Protein AF-A0A1J4WP76-F1 (afdb_monomer)

Structure (mmCIF, N/CA/C/O backbone):
data_AF-A0A1J4WP76-F1
#
_entry.id   AF-A0A1J4WP76-F1
#
loop_
_atom_site.group_PDB
_atom_site.id
_atom_site.type_symbol
_atom_site.label_atom_id
_atom_site.label_alt_id
_atom_site.label_comp_id
_atom_site.label_asym_id
_atom_site.label_entity_id
_atom_site.label_seq_id
_atom_site.pdbx_PDB_ins_code
_atom_site.Cartn_x
_atom_site.Cartn_y
_atom_site.Cartn_z
_atom_site.occupancy
_atom_site.B_iso_or_equiv
_atom_site.auth_seq_id
_atom_site.auth_comp_id
_atom_site.auth_asym_id
_atom_site.auth_atom_id
_atom_site.pdbx_PDB_model_num
ATOM 1 N N . MET A 1 1 ? 5.135 -22.125 -0.596 1.00 62.12 1 MET A N 1
ATOM 2 C CA . MET A 1 1 ? 3.739 -21.623 -0.689 1.00 62.12 1 MET A CA 1
ATOM 3 C C . MET A 1 1 ? 3.647 -20.312 -1.473 1.00 62.12 1 MET A C 1
ATOM 5 O O . MET A 1 1 ? 2.888 -20.249 -2.428 1.00 62.12 1 MET A O 1
ATOM 9 N N . ILE A 1 2 ? 4.468 -19.302 -1.161 1.00 70.69 2 ILE A N 1
ATOM 10 C CA . ILE A 1 2 ? 4.518 -18.031 -1.915 1.00 70.69 2 ILE A CA 1
ATOM 11 C C . ILE A 1 2 ? 4.970 -18.230 -3.370 1.00 70.69 2 ILE A C 1
ATOM 13 O O . ILE A 1 2 ? 4.360 -17.695 -4.290 1.00 70.69 2 ILE A O 1
ATOM 17 N N . GLU A 1 3 ? 5.953 -19.099 -3.605 1.00 70.38 3 GLU A N 1
ATOM 18 C CA . GLU A 1 3 ? 6.398 -19.464 -4.958 1.00 70.38 3 GLU A CA 1
ATOM 19 C C . GLU A 1 3 ? 5.291 -20.081 -5.824 1.00 70.38 3 GLU A C 1
ATOM 21 O O . GLU A 1 3 ? 5.302 -19.917 -7.040 1.00 70.38 3 GLU A O 1
ATOM 26 N N . TRP A 1 4 ? 4.315 -20.770 -5.223 1.00 78.00 4 TRP A N 1
ATOM 27 C CA . TRP A 1 4 ? 3.180 -21.326 -5.964 1.00 78.00 4 TRP A CA 1
ATOM 28 C C . TRP A 1 4 ? 2.263 -20.217 -6.493 1.00 78.00 4 TRP A C 1
ATOM 30 O O . TRP A 1 4 ? 1.845 -20.270 -7.648 1.00 78.00 4 TRP A O 1
ATOM 40 N N . LEU A 1 5 ? 2.022 -19.170 -5.693 1.00 72.25 5 LEU A N 1
ATOM 41 C CA . LEU A 1 5 ? 1.236 -18.001 -6.102 1.00 72.25 5 LEU A CA 1
ATOM 42 C C . LEU A 1 5 ? 1.929 -17.207 -7.222 1.00 72.25 5 LEU A C 1
ATOM 44 O O . LEU A 1 5 ? 1.271 -16.742 -8.154 1.00 72.25 5 LEU A O 1
ATOM 48 N N . VAL A 1 6 ? 3.261 -17.110 -7.163 1.00 76.38 6 VAL A N 1
ATOM 49 C CA . VAL A 1 6 ? 4.075 -16.501 -8.227 1.00 76.38 6 VAL A CA 1
ATOM 50 C C . VAL A 1 6 ? 4.028 -17.354 -9.501 1.00 76.38 6 VAL A C 1
ATOM 52 O O . VAL A 1 6 ? 3.769 -16.832 -10.582 1.00 76.38 6 VAL A O 1
ATOM 55 N N . LYS A 1 7 ? 4.172 -18.685 -9.392 1.00 78.38 7 LYS A N 1
ATOM 56 C CA . LYS A 1 7 ? 4.055 -19.621 -10.531 1.00 78.38 7 LYS A CA 1
ATOM 57 C C . LYS A 1 7 ? 2.676 -19.577 -11.198 1.00 78.38 7 LYS A C 1
ATOM 59 O O . LYS A 1 7 ? 2.579 -19.746 -12.410 1.00 78.38 7 LYS A O 1
ATOM 64 N N . LYS A 1 8 ? 1.614 -19.312 -10.433 1.00 83.81 8 LYS A N 1
ATOM 65 C CA . LYS A 1 8 ? 0.243 -19.119 -10.937 1.00 83.81 8 LYS A CA 1
ATOM 66 C C . LYS A 1 8 ? -0.013 -17.728 -11.537 1.00 83.81 8 LYS A C 1
ATOM 68 O O . LYS A 1 8 ? -1.137 -17.468 -11.949 1.00 83.81 8 LYS A O 1
ATOM 73 N N . LYS A 1 9 ? 1.003 -16.855 -11.612 1.00 76.62 9 LYS A N 1
ATOM 74 C CA . LYS A 1 9 ? 0.911 -15.462 -12.092 1.00 76.62 9 LYS A CA 1
ATOM 75 C C . LYS A 1 9 ? -0.102 -14.599 -11.325 1.00 76.62 9 LYS A C 1
ATOM 77 O O . LYS A 1 9 ? -0.555 -13.587 -11.846 1.00 76.62 9 LYS A O 1
ATOM 82 N N . ILE A 1 10 ? -0.437 -14.982 -10.090 1.00 78.56 10 ILE A N 1
ATOM 83 C CA . ILE A 1 10 ? -1.305 -14.185 -9.210 1.00 78.56 10 ILE A CA 1
ATOM 84 C C . ILE A 1 10 ? -0.525 -12.975 -8.687 1.00 78.56 10 ILE A C 1
ATOM 86 O O . ILE A 1 10 ? -1.048 -11.868 -8.641 1.00 78.56 10 ILE A O 1
ATOM 90 N N . PHE A 1 11 ? 0.750 -13.182 -8.348 1.00 79.94 11 PHE A N 1
ATOM 91 C CA . PHE A 1 11 ? 1.676 -12.117 -7.972 1.00 79.94 11 PHE A CA 1
ATOM 92 C C . PHE A 1 11 ? 2.886 -12.113 -8.893 1.00 79.94 11 PHE A C 1
ATOM 94 O O . PHE A 1 11 ? 3.357 -13.161 -9.336 1.00 79.94 11 PHE A O 1
ATOM 101 N N . ARG A 1 12 ? 3.417 -10.916 -9.146 1.00 75.94 12 ARG A N 1
ATOM 102 C CA . ARG A 1 12 ? 4.552 -10.715 -10.050 1.00 75.94 12 ARG A CA 1
ATOM 103 C C . ARG A 1 12 ? 5.859 -11.291 -9.501 1.00 75.94 12 ARG A C 1
ATOM 105 O O . ARG A 1 12 ? 6.688 -11.759 -10.274 1.00 75.94 12 ARG A O 1
ATOM 112 N N . ASN A 1 13 ? 6.045 -11.253 -8.183 1.00 82.25 13 ASN A N 1
ATOM 113 C CA . ASN A 1 13 ? 7.172 -11.870 -7.490 1.00 82.25 13 ASN A CA 1
ATOM 114 C C . ASN A 1 13 ? 6.829 -12.160 -6.022 1.00 82.25 13 ASN A C 1
ATOM 116 O O . ASN A 1 13 ? 5.764 -11.787 -5.521 1.00 82.25 13 ASN A O 1
ATOM 120 N N . ALA A 1 14 ? 7.754 -12.835 -5.339 1.00 83.50 14 ALA A N 1
ATOM 121 C CA . ALA A 1 14 ? 7.588 -13.226 -3.947 1.00 83.50 14 ALA A CA 1
ATOM 122 C C . ALA A 1 14 ? 7.469 -12.017 -3.007 1.00 83.50 14 ALA A C 1
ATOM 124 O O . ALA A 1 14 ? 6.637 -12.043 -2.108 1.00 83.50 14 ALA A O 1
ATOM 125 N N . ASN A 1 15 ? 8.227 -10.943 -3.246 1.00 81.56 15 ASN A N 1
ATOM 126 C CA . ASN A 1 15 ? 8.183 -9.737 -2.412 1.00 81.56 15 ASN A CA 1
ATOM 127 C C . ASN A 1 15 ? 6.800 -9.078 -2.440 1.00 81.56 15 ASN A C 1
ATOM 129 O O . ASN A 1 15 ? 6.274 -8.684 -1.402 1.00 81.56 15 ASN A O 1
ATOM 133 N N . HIS A 1 16 ? 6.181 -9.012 -3.618 1.00 80.50 16 HIS A N 1
ATOM 134 C CA . HIS A 1 16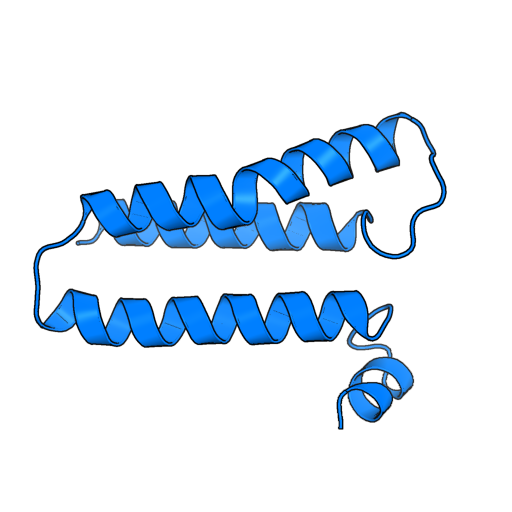 ? 4.845 -8.454 -3.798 1.00 80.50 16 HIS A CA 1
ATOM 135 C C . HIS A 1 16 ? 3.778 -9.310 -3.107 1.00 80.50 16 HIS A C 1
ATOM 137 O O . HIS A 1 16 ? 2.905 -8.776 -2.428 1.00 80.50 16 HIS A O 1
ATOM 143 N N . ALA A 1 17 ? 3.909 -10.637 -3.186 1.00 83.44 17 ALA A N 1
ATOM 144 C CA . ALA A 1 17 ? 3.036 -11.566 -2.474 1.00 83.44 17 ALA A CA 1
ATOM 145 C C . ALA A 1 17 ? 3.188 -11.469 -0.944 1.00 83.44 17 ALA A C 1
ATOM 147 O O . ALA A 1 17 ? 2.185 -11.436 -0.235 1.00 83.44 17 ALA A O 1
ATOM 148 N N . ILE A 1 18 ? 4.421 -11.391 -0.429 1.00 85.81 18 ILE A N 1
ATOM 149 C CA . ILE A 1 18 ? 4.690 -11.211 1.007 1.00 85.81 18 ILE A CA 1
ATOM 150 C C . ILE A 1 18 ? 4.070 -9.899 1.486 1.00 85.81 18 ILE A C 1
ATOM 152 O O . ILE A 1 18 ? 3.317 -9.900 2.455 1.00 85.81 18 ILE A O 1
ATOM 156 N N . TRP A 1 19 ? 4.333 -8.796 0.777 1.00 84.31 19 TRP A N 1
ATOM 157 C CA . TRP A 1 19 ? 3.793 -7.483 1.122 1.00 84.31 19 TRP A CA 1
ATOM 158 C C . TRP A 1 19 ? 2.265 -7.488 1.180 1.00 84.31 19 TRP A C 1
ATOM 160 O O . TRP A 1 19 ? 1.681 -6.991 2.145 1.00 84.31 19 TRP A O 1
ATOM 170 N N . PHE A 1 20 ? 1.623 -8.098 0.180 1.00 85.81 20 PHE A N 1
ATOM 171 C CA . PHE A 1 20 ? 0.173 -8.247 0.130 1.00 85.81 20 PHE A CA 1
ATOM 172 C C . PHE A 1 20 ? -0.352 -9.029 1.338 1.00 85.81 20 PHE A C 1
ATOM 174 O O . PHE A 1 20 ? -1.212 -8.538 2.066 1.00 85.81 20 PHE A O 1
ATOM 181 N N . ILE A 1 21 ? 0.189 -10.226 1.586 1.00 86.69 21 ILE A N 1
ATOM 182 C CA . ILE A 1 21 ? -0.275 -11.111 2.662 1.00 86.69 21 ILE A CA 1
ATOM 183 C C . ILE A 1 21 ? -0.085 -10.451 4.030 1.00 86.69 21 ILE A C 1
ATOM 185 O O . ILE A 1 21 ? -1.007 -10.467 4.844 1.00 86.69 21 ILE A O 1
ATOM 189 N N . CYS A 1 22 ? 1.071 -9.830 4.277 1.00 87.44 22 CYS A N 1
ATOM 190 C CA . CYS A 1 22 ? 1.332 -9.121 5.527 1.00 87.44 22 CYS A CA 1
ATOM 191 C C . CYS A 1 22 ? 0.364 -7.948 5.719 1.00 87.44 22 CYS A C 1
ATOM 193 O O . CYS A 1 22 ? -0.220 -7.814 6.789 1.00 87.44 22 CYS A O 1
ATOM 195 N N . SER A 1 23 ? 0.144 -7.139 4.680 1.00 86.31 23 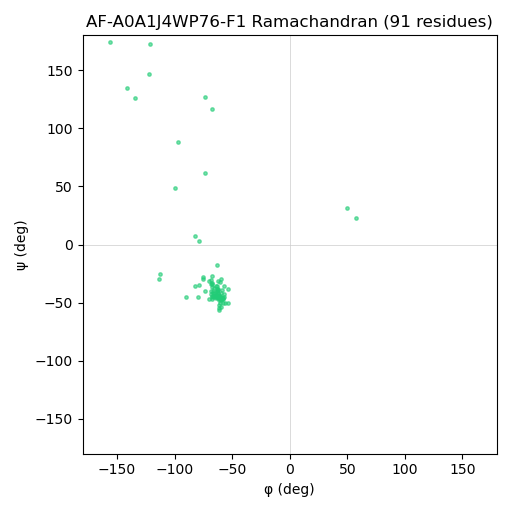SER A N 1
ATOM 196 C CA . SER A 1 23 ? -0.763 -5.984 4.737 1.00 86.31 23 SER A CA 1
ATOM 197 C C . SER A 1 23 ? -2.207 -6.395 5.036 1.00 86.31 23 SER A C 1
ATOM 199 O O . SER A 1 23 ? -2.855 -5.804 5.897 1.00 86.31 23 SER A O 1
ATOM 201 N N . ILE A 1 24 ? -2.702 -7.449 4.377 1.00 85.88 24 ILE A N 1
ATOM 202 C CA . ILE A 1 24 ? -4.035 -8.000 4.649 1.00 85.88 24 ILE A CA 1
ATOM 203 C C . ILE A 1 24 ? -4.106 -8.599 6.058 1.00 85.88 24 ILE A C 1
ATOM 205 O O . ILE A 1 24 ? -5.080 -8.368 6.770 1.00 85.88 24 ILE A O 1
ATOM 209 N N . GLY A 1 25 ? -3.071 -9.320 6.497 1.00 86.00 25 GLY A N 1
ATOM 210 C CA . GLY A 1 25 ? -2.998 -9.856 7.857 1.00 86.00 25 GLY A CA 1
ATOM 211 C C . GLY A 1 25 ? -3.084 -8.760 8.922 1.00 86.00 25 GLY A C 1
ATOM 212 O O . GLY A 1 25 ? -3.888 -8.866 9.848 1.00 86.00 25 GLY A O 1
ATOM 213 N N . PHE A 1 26 ? -2.324 -7.672 8.759 1.00 85.00 26 PHE A N 1
ATOM 214 C CA . PHE A 1 26 ? -2.390 -6.521 9.661 1.00 85.00 26 PHE A CA 1
ATOM 215 C C . PHE A 1 26 ? -3.766 -5.860 9.657 1.00 85.00 26 PHE A C 1
ATOM 217 O O . PHE A 1 26 ? -4.281 -5.548 10.729 1.00 85.00 26 PHE A O 1
ATOM 224 N N . LEU A 1 27 ? -4.388 -5.693 8.486 1.00 86.56 27 LEU A N 1
ATOM 225 C CA . LEU A 1 27 ? -5.74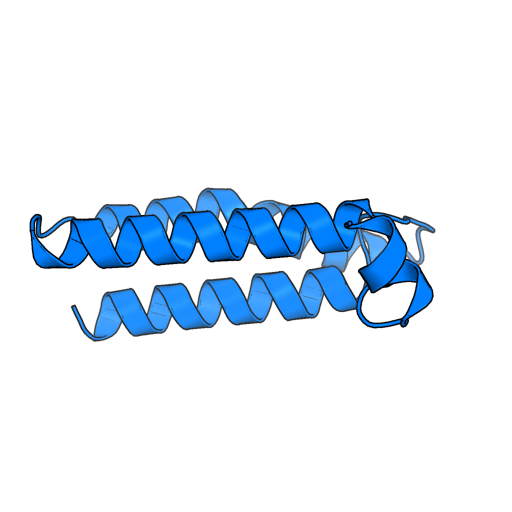3 -5.154 8.376 1.00 86.56 27 LEU A CA 1
ATOM 226 C C . LEU A 1 27 ? -6.759 -6.003 9.157 1.00 86.56 27 LEU A C 1
ATOM 228 O O . LEU A 1 27 ? -7.551 -5.455 9.919 1.00 86.56 27 LEU A O 1
ATOM 232 N N . LEU A 1 28 ? -6.716 -7.332 9.014 1.00 84.50 28 LEU A N 1
ATOM 233 C CA . LEU A 1 28 ? -7.632 -8.245 9.709 1.00 84.50 28 LEU A CA 1
ATOM 234 C C . LEU A 1 28 ? -7.459 -8.201 11.231 1.00 84.50 28 LEU A C 1
ATOM 236 O O . LEU A 1 28 ? -8.449 -8.139 11.960 1.00 84.50 28 LEU A O 1
ATOM 240 N N . ILE A 1 29 ? -6.212 -8.187 11.713 1.00 83.12 29 ILE A N 1
ATOM 241 C CA . ILE A 1 29 ? -5.920 -8.019 13.143 1.00 83.12 29 ILE A CA 1
ATOM 242 C C . ILE A 1 29 ? -6.505 -6.688 13.629 1.00 83.12 29 ILE A C 1
ATOM 244 O O . ILE A 1 29 ? -7.191 -6.652 14.650 1.00 83.12 29 ILE A O 1
ATOM 248 N N . PHE A 1 30 ? -6.302 -5.608 12.871 1.00 78.62 30 PHE A N 1
ATOM 249 C CA . PHE A 1 30 ? -6.827 -4.287 13.206 1.00 78.62 30 PHE A CA 1
ATOM 250 C C . PHE A 1 30 ? -8.350 -4.249 13.312 1.00 78.62 30 PHE A C 1
ATOM 252 O O . PHE A 1 30 ? -8.874 -3.707 14.284 1.00 78.62 30 PHE A O 1
ATOM 259 N N . LEU A 1 31 ? -9.062 -4.859 12.363 1.00 79.88 31 LEU A N 1
ATOM 260 C CA . LEU A 1 31 ? -10.522 -4.970 12.412 1.00 79.88 31 LEU A CA 1
ATOM 261 C C . LEU A 1 31 ? -10.995 -5.704 13.677 1.00 79.88 31 LEU A C 1
ATOM 263 O O . LEU A 1 31 ? -11.956 -5.275 14.314 1.00 79.88 31 LEU A O 1
ATOM 267 N N . GLY A 1 32 ? -10.281 -6.756 14.094 1.00 79.19 32 GLY A N 1
ATOM 268 C CA . GLY A 1 32 ? -10.568 -7.473 15.341 1.00 79.19 32 GLY A CA 1
ATOM 269 C C . GLY A 1 32 ? -10.383 -6.621 16.605 1.00 79.19 32 GLY A C 1
ATOM 270 O O . GLY A 1 32 ? -11.155 -6.756 17.555 1.00 79.19 32 GLY A O 1
ATOM 271 N N . TYR A 1 33 ? -9.395 -5.720 16.619 1.00 76.69 33 TYR A N 1
ATOM 272 C CA . TYR A 1 33 ? -9.154 -4.804 17.742 1.00 76.69 33 TYR A CA 1
ATOM 273 C C . TYR A 1 33 ? -10.107 -3.603 17.761 1.00 76.69 33 TYR A C 1
ATOM 275 O O . TYR A 1 33 ? -10.521 -3.183 18.843 1.00 76.69 33 TYR A O 1
ATOM 283 N N . LEU A 1 34 ? -10.503 -3.080 16.597 1.00 70.44 34 LEU A N 1
ATOM 284 C CA . LEU A 1 34 ? -11.450 -1.962 16.486 1.00 70.44 34 LEU A CA 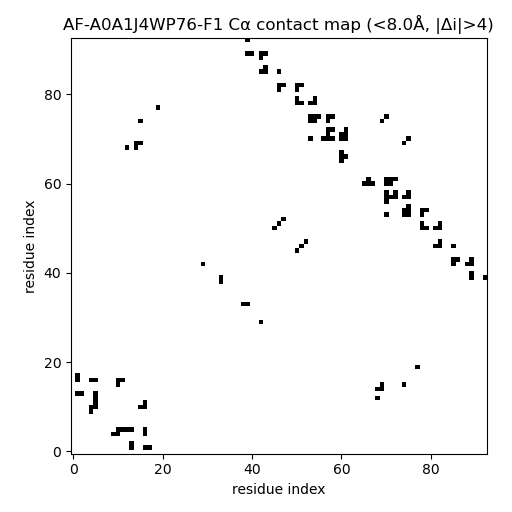1
ATOM 285 C C . LEU A 1 34 ? -12.830 -2.289 17.054 1.00 70.44 34 LEU A C 1
ATOM 287 O O . LEU A 1 34 ? -13.474 -1.418 17.630 1.00 70.44 34 LEU A O 1
ATOM 291 N N . ALA A 1 35 ? -13.253 -3.553 16.977 1.00 68.62 35 ALA A N 1
ATOM 292 C CA . ALA A 1 35 ? -14.482 -4.014 17.618 1.00 68.62 35 ALA A CA 1
ATOM 293 C C . ALA A 1 35 ? -14.449 -3.904 19.159 1.00 68.62 35 ALA A C 1
ATOM 295 O O . ALA A 1 35 ? -15.499 -3.956 19.794 1.00 68.62 35 ALA A O 1
ATOM 296 N N . LYS A 1 36 ? -13.262 -3.773 19.771 1.00 71.19 36 LYS A N 1
ATOM 297 C CA . LYS A 1 36 ? -13.082 -3.737 21.232 1.00 71.19 36 LYS A CA 1
ATOM 298 C C . LYS A 1 36 ? -12.593 -2.397 21.770 1.00 71.19 36 LYS A C 1
ATOM 300 O O . LYS A 1 36 ? -12.885 -2.078 22.918 1.00 71.19 36 LYS A O 1
ATOM 305 N N . ILE A 1 37 ? -11.823 -1.638 20.991 1.00 68.12 37 ILE A N 1
ATOM 306 C CA . ILE A 1 37 ? -11.206 -0.391 21.450 1.00 68.12 37 ILE A CA 1
ATOM 307 C C . ILE A 1 37 ? -11.404 0.684 20.382 1.00 68.12 37 ILE A C 1
ATOM 309 O O . ILE A 1 37 ? -11.035 0.496 19.224 1.00 68.12 37 ILE A O 1
ATOM 313 N N . ASN A 1 38 ? -11.974 1.824 20.782 1.00 70.88 38 ASN A N 1
ATOM 314 C CA . ASN A 1 38 ? -12.310 2.953 19.911 1.00 70.88 38 ASN A CA 1
ATOM 315 C C . ASN A 1 38 ? -11.053 3.747 19.481 1.00 70.88 38 ASN A C 1
ATOM 317 O O . ASN A 1 38 ? -10.874 4.914 19.821 1.00 70.88 38 ASN A O 1
ATOM 321 N N . LEU A 1 39 ? -10.135 3.086 18.769 1.00 73.69 39 LEU A N 1
ATOM 322 C CA . LEU A 1 39 ? -8.819 3.594 18.364 1.00 73.69 39 LEU A CA 1
ATOM 323 C C . LEU A 1 39 ? -8.815 4.078 16.908 1.00 73.69 39 LEU A C 1
ATOM 325 O O . LEU A 1 39 ? -7.918 3.751 16.130 1.00 73.69 39 LEU A O 1
ATOM 329 N N . LYS A 1 40 ? -9.808 4.888 16.530 1.00 74.69 40 LYS A N 1
ATOM 330 C CA . LYS A 1 40 ? -9.988 5.389 15.153 1.00 74.69 40 LYS A CA 1
ATOM 331 C C . LYS A 1 40 ? -8.748 6.085 14.590 1.00 74.69 40 LYS A C 1
ATOM 333 O O . LYS A 1 40 ? -8.404 5.906 13.428 1.00 74.69 40 LYS A O 1
ATOM 338 N N . PHE A 1 41 ? -8.028 6.842 15.416 1.00 78.25 41 PHE A N 1
ATOM 339 C CA . PHE A 1 41 ? -6.816 7.546 14.983 1.00 78.25 41 PHE A CA 1
ATOM 340 C C . PHE A 1 41 ? -5.660 6.603 14.629 1.00 78.25 41 PHE A C 1
ATOM 342 O O . PHE A 1 41 ? -4.839 6.932 13.774 1.00 78.25 41 PHE A O 1
ATOM 349 N N . ILE A 1 42 ? -5.613 5.409 15.228 1.00 81.25 42 ILE A N 1
ATOM 350 C CA . ILE A 1 42 ? -4.583 4.417 14.905 1.00 81.25 42 ILE A CA 1
ATOM 351 C C . ILE A 1 42 ? -4.813 3.844 13.501 1.00 81.25 42 ILE A C 1
ATOM 353 O O . ILE A 1 42 ? -3.840 3.582 12.799 1.00 81.25 42 ILE A O 1
ATOM 357 N N . ILE A 1 43 ? -6.072 3.742 13.051 1.00 76.56 43 ILE A N 1
ATOM 358 C CA . ILE A 1 43 ? -6.423 3.338 11.676 1.00 76.56 43 ILE A CA 1
ATOM 359 C C . ILE A 1 43 ? -5.695 4.230 10.670 1.00 76.56 43 ILE A C 1
ATOM 361 O O . ILE A 1 43 ? -5.013 3.743 9.771 1.00 76.56 43 ILE A O 1
ATOM 365 N N . VAL A 1 44 ? -5.802 5.546 10.862 1.00 80.31 44 VAL A N 1
ATOM 366 C CA . VAL A 1 44 ? -5.191 6.539 9.976 1.00 80.31 44 VAL A CA 1
ATOM 367 C C . VAL A 1 44 ? -3.670 6.487 10.079 1.00 80.31 44 VAL A C 1
ATOM 369 O O . VAL A 1 44 ? -2.989 6.476 9.056 1.00 80.31 44 VAL A O 1
ATOM 372 N N . ALA A 1 45 ? -3.123 6.403 11.294 1.00 83.94 45 ALA A N 1
ATOM 373 C CA . ALA A 1 45 ? -1.679 6.340 11.494 1.00 83.94 45 ALA A CA 1
ATOM 374 C C . ALA A 1 45 ? -1.054 5.121 10.795 1.00 83.94 45 ALA A C 1
ATOM 376 O O . ALA A 1 45 ? -0.070 5.268 10.073 1.00 83.94 45 ALA A O 1
ATOM 377 N N . VAL A 1 46 ? -1.646 3.933 10.946 1.00 84.19 46 VAL A N 1
ATOM 378 C CA . VAL A 1 46 ? -1.159 2.709 10.294 1.00 84.19 46 VAL A CA 1
ATOM 379 C C . VAL A 1 46 ? -1.287 2.804 8.784 1.00 84.19 46 VAL A C 1
ATOM 381 O O . VAL A 1 46 ? -0.332 2.485 8.081 1.00 84.19 46 VAL A O 1
ATOM 384 N N . ALA A 1 47 ? -2.416 3.305 8.282 1.00 84.75 47 ALA A N 1
ATOM 385 C CA . ALA A 1 47 ? -2.615 3.502 6.854 1.00 84.75 47 ALA A CA 1
ATOM 386 C C . ALA A 1 47 ? -1.518 4.385 6.249 1.00 84.75 47 ALA A C 1
ATOM 388 O O . ALA A 1 47 ? -0.872 4.011 5.269 1.00 84.75 47 ALA A O 1
ATOM 389 N N . LEU A 1 48 ? -1.265 5.540 6.868 1.00 88.44 48 LEU A N 1
ATOM 390 C CA . LEU A 1 48 ? -0.273 6.489 6.386 1.00 88.44 48 LEU A CA 1
ATOM 391 C C . LEU A 1 48 ? 1.144 5.932 6.518 1.00 88.44 48 LEU A C 1
ATOM 393 O O . LEU A 1 48 ? 1.892 5.981 5.552 1.00 88.44 48 LEU A O 1
ATOM 397 N N . ILE A 1 49 ? 1.518 5.355 7.660 1.00 89.06 49 ILE A N 1
ATOM 398 C CA . ILE A 1 49 ? 2.886 4.863 7.882 1.00 89.06 49 ILE A CA 1
ATOM 399 C C . ILE A 1 49 ? 3.192 3.645 7.002 1.00 89.06 49 ILE A C 1
ATOM 401 O O . ILE A 1 49 ? 4.275 3.566 6.423 1.00 89.06 49 ILE A O 1
ATOM 405 N N . ALA A 1 50 ? 2.254 2.704 6.875 1.00 88.19 50 ALA A N 1
ATOM 406 C CA . ALA A 1 50 ? 2.491 1.454 6.162 1.00 88.19 50 ALA A CA 1
ATOM 407 C C . ALA A 1 50 ? 2.336 1.593 4.642 1.00 88.19 50 ALA A C 1
ATOM 409 O O . ALA A 1 50 ? 3.082 0.955 3.903 1.00 88.19 50 ALA A O 1
ATOM 410 N N . HIS A 1 51 ? 1.400 2.419 4.160 1.00 92.44 51 HIS A N 1
ATOM 411 C CA . HIS A 1 51 ? 1.031 2.432 2.739 1.00 92.44 51 HIS A CA 1
ATOM 412 C C . HIS A 1 51 ? 1.419 3.708 1.991 1.00 92.44 51 HIS A C 1
ATOM 414 O O . HIS A 1 51 ? 1.651 3.637 0.782 1.00 92.44 51 HIS A O 1
ATOM 420 N N . LEU A 1 52 ? 1.568 4.859 2.659 1.00 92.31 52 LEU A N 1
ATOM 421 C CA . LEU A 1 52 ? 1.936 6.099 1.967 1.00 92.31 52 LEU A CA 1
ATOM 422 C C . LEU A 1 52 ? 3.394 6.094 1.458 1.00 92.31 52 LEU A C 1
ATOM 424 O O . LEU A 1 52 ? 3.590 6.400 0.278 1.00 92.31 52 LEU A O 1
ATOM 428 N N . PRO A 1 53 ? 4.421 5.698 2.246 1.00 93.94 53 PRO A N 1
ATOM 429 C CA . PRO A 1 53 ? 5.794 5.626 1.748 1.00 93.94 53 PRO A CA 1
ATOM 430 C C . PRO A 1 53 ? 5.977 4.700 0.535 1.00 93.94 53 PRO A C 1
ATOM 432 O O . PRO A 1 53 ? 6.552 5.155 -0.463 1.00 93.94 53 PRO A O 1
ATOM 435 N N . PRO A 1 54 ? 5.498 3.435 0.537 1.00 90.44 54 PRO A N 1
ATOM 436 C CA . PRO A 1 54 ? 5.649 2.572 -0.629 1.00 90.44 54 PRO A CA 1
ATOM 437 C C . PRO A 1 54 ? 4.811 3.051 -1.815 1.00 90.44 54 PRO A C 1
ATOM 439 O O . PRO A 1 54 ? 5.262 2.884 -2.948 1.00 90.44 54 PRO A O 1
ATOM 442 N N . LEU A 1 55 ? 3.661 3.702 -1.600 1.00 93.56 55 LEU A N 1
ATOM 443 C CA . LEU A 1 55 ? 2.897 4.328 -2.681 1.00 93.56 55 LEU A CA 1
ATOM 444 C C . LEU A 1 55 ? 3.710 5.431 -3.370 1.00 93.56 55 LEU A C 1
ATOM 446 O O . LEU A 1 55 ? 3.931 5.361 -4.580 1.00 93.56 55 LEU A O 1
ATOM 450 N N . ILE A 1 56 ? 4.212 6.406 -2.606 1.00 94.50 56 ILE A N 1
ATOM 451 C CA . ILE A 1 56 ? 5.017 7.519 -3.135 1.00 94.50 56 ILE A CA 1
ATOM 452 C C . ILE A 1 56 ? 6.267 6.981 -3.835 1.00 94.50 56 ILE A C 1
ATOM 454 O O . ILE A 1 56 ? 6.575 7.368 -4.963 1.00 94.50 56 ILE A O 1
ATOM 458 N N . THR A 1 57 ? 6.966 6.039 -3.200 1.00 93.56 57 THR A N 1
ATOM 459 C CA . THR A 1 57 ? 8.204 5.465 -3.744 1.00 93.56 57 THR A CA 1
ATOM 460 C C . THR A 1 57 ? 7.937 4.718 -5.051 1.00 93.56 57 THR A C 1
ATOM 462 O O . THR A 1 57 ? 8.694 4.866 -6.012 1.00 93.56 57 THR A O 1
ATOM 465 N N . SER A 1 58 ? 6.820 3.988 -5.134 1.00 90.81 58 SER A N 1
ATOM 466 C CA . SER A 1 58 ? 6.397 3.298 -6.356 1.00 90.81 58 SER A CA 1
ATOM 467 C C . SER A 1 58 ? 6.019 4.266 -7.472 1.00 90.81 58 SER A C 1
ATOM 469 O O . SER A 1 58 ? 6.434 4.063 -8.612 1.00 90.81 58 SER A O 1
ATOM 471 N N . ILE A 1 59 ? 5.309 5.354 -7.159 1.00 94.44 59 ILE A N 1
ATOM 472 C CA . ILE A 1 59 ? 4.975 6.406 -8.130 1.00 94.44 59 ILE A CA 1
ATOM 473 C C . ILE A 1 59 ? 6.248 7.044 -8.691 1.00 94.44 59 ILE A C 1
ATOM 475 O O . ILE A 1 59 ? 6.370 7.196 -9.909 1.00 94.44 59 ILE A O 1
ATOM 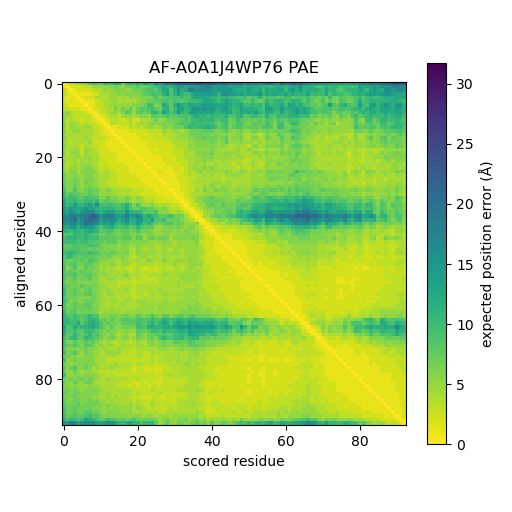479 N N . ILE A 1 60 ? 7.217 7.375 -7.833 1.00 94.44 60 ILE A N 1
ATOM 480 C CA . ILE A 1 60 ? 8.495 7.964 -8.253 1.00 94.44 60 ILE A CA 1
ATOM 481 C C . ILE A 1 60 ? 9.280 6.977 -9.123 1.00 94.44 60 ILE A C 1
ATOM 483 O O . ILE A 1 60 ? 9.796 7.367 -10.170 1.00 94.44 60 ILE A O 1
ATOM 487 N N . ALA A 1 61 ? 9.370 5.707 -8.716 1.00 92.75 61 ALA A N 1
ATOM 488 C CA . ALA A 1 61 ? 10.095 4.681 -9.460 1.00 92.75 61 ALA A CA 1
ATOM 489 C C . ALA A 1 61 ? 9.497 4.460 -10.858 1.00 92.75 61 ALA A C 1
ATOM 491 O O . ALA A 1 61 ? 10.230 4.496 -11.848 1.00 92.75 61 ALA A O 1
ATOM 492 N N . VAL A 1 62 ? 8.170 4.321 -10.948 1.00 92.44 62 VAL A N 1
ATOM 493 C CA . VAL A 1 62 ? 7.453 4.133 -12.218 1.00 92.44 62 VAL A CA 1
ATOM 494 C C . VAL A 1 62 ? 7.562 5.375 -13.103 1.00 92.44 62 VAL A C 1
ATOM 496 O O . VAL A 1 62 ? 7.878 5.248 -14.286 1.00 92.44 62 VAL A O 1
ATOM 499 N N . SER A 1 63 ? 7.377 6.575 -12.543 1.00 92.19 63 SER A N 1
ATOM 500 C CA . SER A 1 63 ? 7.486 7.840 -13.289 1.00 92.19 63 SER A CA 1
ATOM 501 C C . SER A 1 63 ? 8.893 8.063 -13.845 1.00 92.19 63 SER A C 1
ATOM 503 O O . SER A 1 63 ? 9.053 8.492 -14.984 1.00 92.19 63 SER A O 1
ATOM 505 N N . LYS A 1 64 ? 9.930 7.707 -13.076 1.00 94.00 64 LYS A N 1
ATOM 506 C CA . LYS A 1 64 ? 11.335 7.784 -13.508 1.00 94.00 64 LYS A CA 1
ATOM 507 C C . LYS A 1 64 ? 11.786 6.579 -14.345 1.00 94.00 64 LYS A C 1
ATOM 509 O O . LYS A 1 64 ? 12.979 6.464 -14.614 1.00 94.00 64 LYS A O 1
ATOM 514 N N . LYS A 1 65 ? 10.871 5.676 -14.730 1.00 89.56 65 LYS A N 1
ATOM 515 C CA . LYS A 1 65 ? 11.153 4.428 -15.469 1.00 89.56 65 LYS A CA 1
ATOM 516 C C . LYS A 1 65 ? 12.284 3.592 -14.844 1.00 89.56 65 LYS A C 1
ATOM 518 O O . LYS A 1 65 ? 13.022 2.910 -15.551 1.00 89.56 65 LYS A O 1
ATOM 523 N N . ARG A 1 66 ? 12.437 3.641 -13.517 1.00 87.50 66 ARG A N 1
ATOM 524 C CA . ARG A 1 66 ? 13.439 2.844 -12.801 1.00 87.50 66 ARG A CA 1
ATOM 525 C C . ARG A 1 66 ? 12.972 1.394 -12.767 1.00 87.50 66 ARG A C 1
ATOM 527 O O . ARG A 1 66 ? 11.860 1.117 -12.323 1.00 87.50 66 ARG A O 1
ATOM 534 N N . ALA A 1 67 ? 13.821 0.475 -13.215 1.00 78.56 67 ALA A N 1
ATOM 535 C CA . ALA A 1 67 ? 13.558 -0.947 -13.057 1.00 78.56 67 ALA A CA 1
ATOM 536 C C . ALA A 1 67 ? 13.620 -1.297 -11.562 1.00 78.56 67 ALA A C 1
ATOM 538 O O . ALA A 1 67 ? 14.652 -1.124 -10.917 1.00 78.56 67 ALA A O 1
ATOM 539 N N . SER A 1 68 ? 12.501 -1.747 -11.002 1.00 81.31 68 SER A N 1
ATOM 540 C CA . SER A 1 68 ? 12.429 -2.260 -9.639 1.00 81.31 68 SER A CA 1
ATOM 541 C C . SER A 1 68 ? 11.486 -3.450 -9.602 1.00 81.31 68 SER A C 1
ATOM 543 O O . SER A 1 68 ? 10.389 -3.408 -10.162 1.00 81.31 68 SER A O 1
ATOM 545 N N . GLU A 1 69 ? 11.913 -4.512 -8.930 1.00 78.69 69 GLU A N 1
ATOM 546 C CA . GLU A 1 69 ? 11.057 -5.667 -8.671 1.00 78.69 69 GLU A CA 1
ATOM 547 C C . GLU A 1 69 ? 10.029 -5.369 -7.574 1.00 78.69 69 GLU A C 1
ATOM 549 O O . GLU A 1 69 ? 8.935 -5.923 -7.580 1.00 78.69 69 GLU A O 1
ATOM 554 N N . ILE A 1 70 ? 10.354 -4.467 -6.649 1.00 79.75 70 ILE A N 1
ATOM 555 C CA . ILE A 1 70 ? 9.512 -4.146 -5.491 1.00 79.75 70 ILE A CA 1
ATOM 556 C C . ILE A 1 70 ? 8.548 -3.001 -5.830 1.00 79.75 70 ILE A C 1
ATOM 558 O O . ILE A 1 70 ? 7.353 -3.067 -5.546 1.00 79.75 70 ILE A O 1
ATOM 562 N N . TYR A 1 71 ? 9.059 -1.952 -6.475 1.00 84.94 71 TYR A N 1
ATOM 563 C CA . TYR A 1 71 ? 8.321 -0.724 -6.756 1.00 84.94 71 TYR A CA 1
ATOM 564 C C . TYR A 1 71 ? 7.750 -0.747 -8.177 1.00 84.94 71 TYR A C 1
ATOM 566 O O . TYR A 1 71 ? 8.380 -0.296 -9.134 1.00 84.94 71 TYR A O 1
ATOM 574 N N . SER A 1 72 ? 6.545 -1.304 -8.309 1.00 88.75 72 SER A N 1
ATOM 575 C CA . SER A 1 72 ? 5.847 -1.508 -9.584 1.00 88.75 72 SER A CA 1
ATOM 576 C C . SER A 1 72 ? 4.485 -0.799 -9.632 1.00 88.75 72 SER A C 1
ATOM 578 O O . SER A 1 72 ? 3.987 -0.303 -8.621 1.00 88.75 72 SER A O 1
ATOM 580 N N . LYS A 1 73 ? 3.835 -0.799 -10.808 1.00 88.50 73 LYS A N 1
ATOM 581 C CA . LYS A 1 73 ? 2.441 -0.336 -10.955 1.00 88.50 73 LYS A CA 1
ATOM 582 C C . LYS A 1 73 ? 1.478 -1.103 -10.043 1.00 88.50 73 LYS A C 1
ATOM 584 O O . LYS A 1 73 ? 0.562 -0.504 -9.495 1.00 88.50 73 LYS A O 1
ATOM 589 N N . ASP A 1 74 ? 1.718 -2.393 -9.834 1.00 87.06 74 ASP A N 1
ATOM 590 C CA . ASP A 1 74 ? 0.894 -3.234 -8.960 1.00 87.06 74 ASP A CA 1
ATOM 591 C C . ASP A 1 74 ? 1.038 -2.806 -7.491 1.00 87.06 74 ASP A C 1
ATOM 593 O O . ASP A 1 74 ? 0.076 -2.833 -6.729 1.00 87.06 74 ASP A O 1
ATOM 597 N N . CYS A 1 75 ? 2.233 -2.353 -7.092 1.00 88.25 75 CYS A N 1
ATOM 598 C CA . CYS A 1 75 ? 2.483 -1.777 -5.771 1.00 88.25 75 CYS A CA 1
ATOM 599 C C . CYS A 1 75 ? 1.752 -0.434 -5.581 1.00 88.25 75 CYS A C 1
ATOM 601 O O . CYS A 1 75 ? 1.221 -0.180 -4.500 1.00 88.25 75 CYS A O 1
ATOM 603 N N . ILE A 1 76 ? 1.655 0.395 -6.631 1.00 91.56 76 ILE A N 1
ATOM 604 C CA . ILE A 1 76 ? 0.859 1.637 -6.610 1.00 91.56 76 ILE A CA 1
ATOM 605 C C . ILE A 1 76 ? -0.614 1.309 -6.368 1.00 91.56 76 ILE A C 1
ATOM 607 O O . ILE A 1 76 ? -1.196 1.797 -5.403 1.00 91.56 76 ILE A O 1
ATOM 611 N N . TRP A 1 77 ? -1.201 0.456 -7.215 1.00 91.44 77 TRP A N 1
ATOM 612 C CA . TRP A 1 77 ? -2.613 0.085 -7.108 1.00 91.44 77 TRP A CA 1
ATOM 613 C C . TRP A 1 77 ? -2.939 -0.528 -5.752 1.00 91.44 77 TRP A C 1
ATOM 615 O O . TRP A 1 77 ? -3.900 -0.115 -5.111 1.00 91.44 77 TRP A O 1
ATOM 625 N N . PHE A 1 78 ? -2.110 -1.462 -5.283 1.00 91.00 78 PHE A N 1
ATOM 626 C CA . PHE A 1 78 ? -2.337 -2.118 -4.004 1.00 91.00 78 PHE A CA 1
ATOM 627 C C . PHE A 1 78 ? -2.322 -1.132 -2.829 1.00 91.00 78 PHE A C 1
ATOM 629 O O . PHE A 1 78 ? -3.277 -1.088 -2.057 1.00 91.00 78 PHE A O 1
ATOM 636 N N . ASN A 1 79 ? -1.278 -0.306 -2.701 1.00 92.75 79 ASN A N 1
ATOM 637 C CA . ASN A 1 79 ? -1.190 0.637 -1.582 1.00 92.75 79 ASN A CA 1
ATOM 638 C C . ASN A 1 79 ? -2.260 1.738 -1.665 1.00 92.75 79 ASN A C 1
ATOM 640 O O . ASN A 1 79 ? -2.769 2.158 -0.629 1.00 92.75 79 ASN A O 1
ATOM 644 N N . ALA A 1 80 ? -2.655 2.167 -2.869 1.00 93.62 80 ALA A N 1
ATOM 645 C CA . ALA A 1 80 ? -3.764 3.103 -3.051 1.00 93.62 80 ALA A CA 1
ATOM 646 C C . ALA A 1 80 ? -5.107 2.504 -2.596 1.00 93.62 80 ALA A C 1
ATOM 648 O O . ALA A 1 80 ? -5.858 3.163 -1.879 1.00 93.62 80 ALA A O 1
ATOM 649 N N . ILE A 1 81 ? -5.387 1.245 -2.955 1.00 93.81 81 ILE A N 1
ATOM 650 C CA . ILE A 1 81 ? -6.588 0.527 -2.504 1.00 93.81 81 ILE A CA 1
ATOM 651 C C . ILE A 1 81 ? -6.576 0.361 -0.982 1.00 93.81 81 ILE A C 1
ATOM 653 O O . ILE A 1 81 ? -7.589 0.617 -0.340 1.00 93.81 81 ILE A O 1
ATOM 657 N N . MET A 1 82 ? -5.438 -0.012 -0.388 1.00 91.75 82 MET A N 1
ATOM 658 C CA . MET A 1 82 ? -5.329 -0.138 1.069 1.00 91.75 82 MET A CA 1
ATOM 659 C C . MET A 1 82 ? -5.601 1.195 1.772 1.00 91.75 82 MET A C 1
ATOM 661 O O . MET A 1 82 ? -6.405 1.229 2.699 1.00 91.75 82 MET A O 1
ATOM 665 N N . LEU A 1 83 ? -5.006 2.303 1.310 1.00 92.94 83 LEU A N 1
ATOM 666 C CA . LEU A 1 83 ? -5.288 3.638 1.855 1.00 92.94 83 LEU A CA 1
ATOM 667 C C . LEU A 1 83 ? -6.778 3.991 1.769 1.00 92.94 83 LEU A C 1
ATOM 669 O O . LEU A 1 83 ? -7.331 4.506 2.738 1.00 92.94 83 LEU A O 1
ATOM 673 N N . LEU A 1 84 ? -7.435 3.678 0.648 1.00 93.31 84 LEU A N 1
ATOM 674 C CA . LEU A 1 84 ? -8.873 3.885 0.490 1.00 93.31 84 LEU A CA 1
ATOM 675 C C . LEU A 1 84 ? -9.683 3.041 1.485 1.00 93.31 84 LEU A C 1
ATOM 677 O O . LEU A 1 84 ? -10.590 3.568 2.122 1.00 93.31 84 LEU A O 1
ATOM 681 N N . ILE A 1 85 ? -9.346 1.760 1.660 1.00 91.00 85 ILE A N 1
ATOM 682 C CA . ILE A 1 85 ? -10.008 0.877 2.634 1.00 91.00 85 ILE A CA 1
ATOM 683 C C . ILE A 1 85 ? -9.864 1.442 4.049 1.00 91.00 85 ILE A C 1
ATOM 685 O O . ILE A 1 85 ? -10.856 1.555 4.764 1.00 91.00 85 ILE A O 1
ATOM 689 N N . TYR A 1 86 ? -8.655 1.839 4.450 1.00 88.75 86 TYR A N 1
ATOM 690 C CA . TYR A 1 86 ? -8.430 2.436 5.764 1.00 88.75 86 TYR A CA 1
ATOM 691 C C . TYR A 1 86 ? -9.194 3.752 5.950 1.00 88.75 86 TYR A C 1
ATOM 693 O O . TYR A 1 86 ? -9.736 3.990 7.027 1.00 88.75 86 TYR A O 1
ATOM 701 N N . PHE A 1 87 ? -9.279 4.587 4.912 1.00 89.69 87 PHE A N 1
ATOM 702 C CA . PHE A 1 87 ? -10.070 5.815 4.948 1.00 89.69 87 PHE A CA 1
ATOM 703 C C . PHE A 1 87 ? -11.566 5.523 5.133 1.00 89.69 87 PHE A C 1
ATOM 705 O O . PHE A 1 87 ? -12.201 6.121 5.997 1.00 89.69 87 PHE A O 1
ATOM 712 N N . LEU A 1 88 ? -12.115 4.554 4.394 1.00 89.44 88 LEU A N 1
ATOM 713 C CA . LEU A 1 88 ? -13.506 4.123 4.552 1.00 89.44 88 LEU A CA 1
ATOM 714 C C . LEU A 1 88 ? -13.768 3.578 5.960 1.00 89.44 88 LEU A C 1
ATOM 716 O O . LEU A 1 88 ? -14.753 3.956 6.593 1.00 89.44 88 LEU A O 1
ATOM 720 N N . LEU A 1 89 ? -12.863 2.750 6.488 1.00 85.69 89 LEU A N 1
ATOM 721 C CA . LEU A 1 89 ? -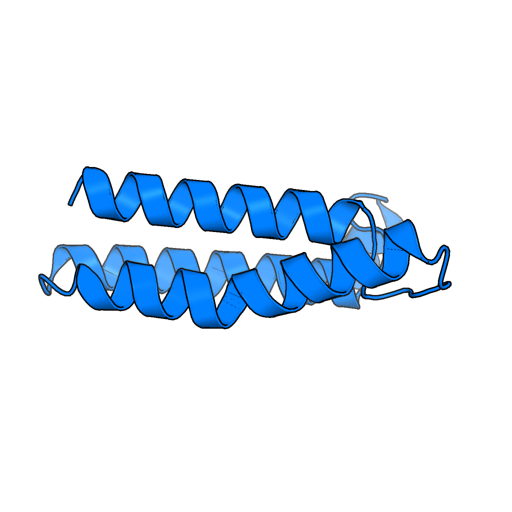12.960 2.245 7.858 1.00 85.69 89 LEU A CA 1
ATOM 722 C C . LEU A 1 89 ? -12.947 3.378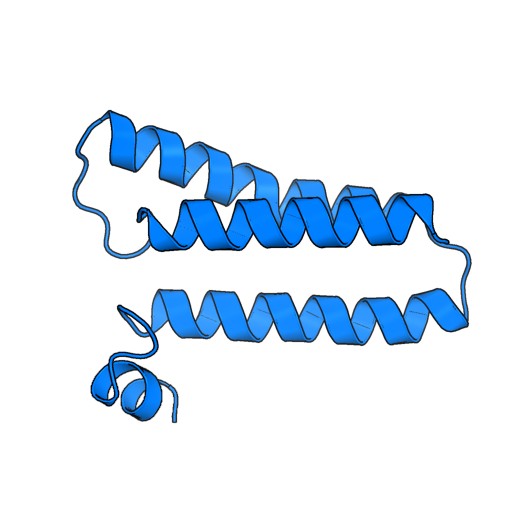 8.885 1.00 85.69 89 LEU A C 1
ATOM 724 O O . LEU A 1 89 ? -13.747 3.351 9.812 1.00 85.69 89 LEU A O 1
ATOM 728 N N . PHE A 1 90 ? -12.100 4.392 8.699 1.00 85.25 90 PHE A N 1
ATOM 729 C CA . PHE A 1 90 ? -12.085 5.574 9.558 1.00 85.25 90 PHE A CA 1
ATOM 730 C C . PHE A 1 90 ? -13.397 6.371 9.503 1.00 85.25 90 PHE A C 1
ATOM 732 O O . PHE A 1 90 ? -13.814 6.908 10.521 1.00 85.25 90 PHE A O 1
ATOM 739 N N . THR A 1 91 ? -14.054 6.458 8.340 1.00 84.75 91 THR A N 1
ATOM 740 C CA . TH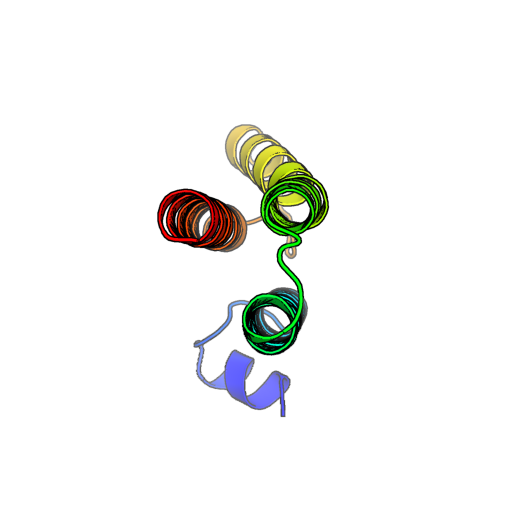R A 1 91 ? -15.341 7.168 8.220 1.00 84.75 91 THR A CA 1
ATOM 741 C C . THR A 1 91 ? -16.528 6.396 8.793 1.00 84.75 91 THR A C 1
ATOM 743 O O . THR A 1 91 ? -17.496 7.015 9.225 1.00 84.75 91 THR A O 1
ATOM 746 N N . ILE A 1 92 ? -16.476 5.061 8.766 1.00 83.31 92 ILE A N 1
ATOM 747 C CA . ILE A 1 92 ? -17.557 4.198 9.257 1.00 83.31 92 ILE A CA 1
ATOM 748 C C . ILE A 1 92 ? -17.509 4.085 10.779 1.00 83.31 92 ILE A C 1
ATOM 750 O O . ILE A 1 92 ? -18.557 4.133 11.422 1.00 83.31 92 ILE A O 1
ATOM 754 N N . TYR A 1 93 ? -16.312 3.881 11.334 1.00 70.88 93 TYR A N 1
ATOM 755 C CA . TYR A 1 93 ? -16.136 3.673 12.766 1.00 70.88 93 TYR A CA 1
ATOM 756 C C . TYR A 1 93 ? -16.154 4.976 13.517 1.00 70.88 93 TYR A C 1
ATOM 758 O O . TYR A 1 93 ? -16.868 5.014 14.543 1.00 70.88 93 TYR A O 1
#

Secondary structure (DSSP, 8-state):
-HHHHHHTTSSSSHHHHHHHHHHHHHHHHHHHHHTTS--HHHHHHHHHHHHHHHHHHHHHHHHTT---SSS-HHHHHHHHHHHHHHHHHHHH-

pLDDT: mean 84.13, std 7.44, range [62.12, 94.5]

Mean predicted aligned error: 5.49 Å

Radius of gyration: 14.54 Å; Cα contacts (8 Å, |Δi|>4): 75; chains: 1; bounding box: 31×30×37 Å

Foldseek 3Di:
DLVVCCVVVVDVDSLRSVLLVVLVVVVVVVVVVVVPDVPLVVLLVCLCVSQVVLLVVLVVCVVVVPDDPNRYPVSNVRSVVSSVVSVVVSVVD

Sequence (93 aa):
MIEWLVKKKIFRNANHAIWFICSIGFLLIFLGYLAKINLKFIIVAVALIAHLPPLITSIIAVSKKRASEIYSKDCIWFNAIMLLIYFLLFTIY

Solvent-accessible surface area (backbone atoms only — not comparable to full-atom values): 5131 Å² total; per-residue (Å²): 113,61,65,55,42,31,74,68,65,77,27,96,39,59,69,56,44,50,53,50,53,52,52,52,50,53,51,54,55,48,57,63,47,52,79,77,41,95,54,57,69,54,44,54,52,51,32,48,68,69,25,45,57,57,23,53,52,9,49,52,28,52,74,68,68,46,92,48,92,74,36,31,72,68,41,29,54,50,26,51,50,50,40,50,50,37,51,52,49,53,74,72,106

=== Feature glossary ===
Annotated list of the representations used here:

Nearest PDB structures. The Foldseek neighbor list gives the closest experimentally determined structures in the PDB, ranked by structural alignment. TM-score near 1 means near-identical fold; near 0.3 means only rough topology match. This is how one finds what a novel AlphaFold prediction most resembles in the solved-structure universe.

Foldseek 3Di. Foldseek's 3Di representation compresses backbone geometry into a per-residue letter drawn from a learned twenty-state alphabet. It captures the tertiary interaction pattern around each residue — which residues are packed against it in space, regardless of where they are in sequence.

Radius of gyration, Cα contacts, bounding box. Radius of gyration (Rg) is the root-mean-square distance of Cα atoms from their centroid — a single number for overall size and compactness. A globular domain of N residues has Rg ≈ 2.2·N^0.38 Å; an extended or disordered chain has a much larger Rg. The Cα contact count is the number of residue pairs whose Cα atoms are within 8 Å and are more than four positions apart in sequence — a standard proxy for tertiary packing density. The bounding box is the smallest axis-aligned box enclosing all Cα atoms.

InterPro / GO / CATH / organism. The annotation block draws on four external resources. InterPro: which protein families and domains the sequence belongs to. GO: standardized terms for what the protein does, what process it participates in, and where in the cell it acts. CATH: which structural fold it has in the CATH hierarchy. Organism: the species of origin.

mmCIF coordinates. The mmCIF block holds the 3D Cartesian coordinates of each backbone atom (N, Cα, C, O) in ångströms. mmCIF is the PDB's canonical archive format — a tagged-loop text representation of the atomic model.

pLDDT. pLDDT is the predicted lDDT-Cα score: AlphaFold's confidence that the local environment of each residue (all inter-atomic distances within 15 Å) is correctly placed. It is a per-residue number between 0 and 100, with higher meaning more reliable.

Backbone torsions (φ/ψ). φ (phi) and ψ (psi) are the two rotatable backbone dihedrals per residue: φ is the C(i-1)–N–Cα–C torsion, ψ is the N–Cα–C–N(i+1) torsion, both in degrees on (−180°, 180°]. α-helical residues cluster near (−60°, −45°); β-strand residues near (−120°, +130°). A Ramachandran plot is simply a scatter of (φ, ψ) for every residue.

B-factor. For experimental (PDB) structures, the B-factor (temperature factor) quantifies the positional spread of each atom in the crystal — a combination of thermal vibration and static disorder — in units of Å². High B-factors mark flexible loops or poorly resolved regions; low B-factors mark the rigid, well-ordered core.

Secondary structure (3-state, P-SEA). SS3 is a coarse helix/strand/coil call (letters a/b/c) made by the P-SEA algorithm from inter-Cα distances and dihedrals. It is less detailed than DSSP but needs only Cα positions.

Predicted aligned error. Predicted aligned error is AlphaFold's pairwise confidence. Unlike pLDDT (per-residue), PAE is per-residue-pair and captures whether two parts of the structure are correctly placed relative to each other. Units are ångströms of expected positional error.

Solvent-accessible surface area. Solvent-accessible surface area (SASA) is the area in Å² traced out by the centre of a 1.4 Å probe sphere (a water molecule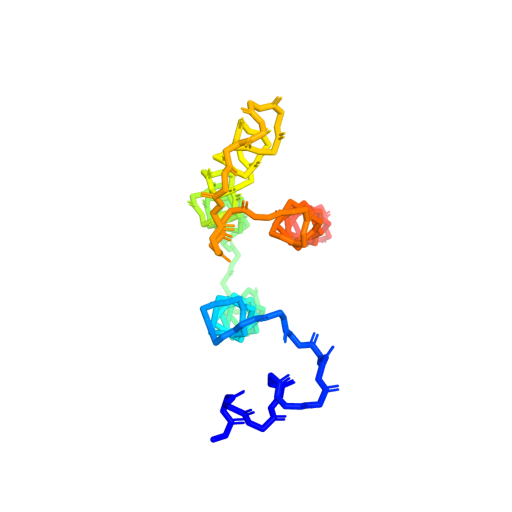) rolled over the protein's van der Waals surface (Shrake–Rupley / Lee–Richards construction). Buried residues have near-zero SASA; fully exposed residues can exceed 200 Å². The total SASA scales roughly with the number of surface residues.

Secondary structure (8-state, DSSP). The SS8 string is DSSP's per-residue secondary-structure call. α-helix (H) means an i→i+4 H-bond ladder; β-strand (E) means the residue participates in a β-sheet; 3₁₀ (G) and π (I) are tighter and wider helices; T/S are turns/bends; '-' is loop.

Rendered structure images. Structure images are PyMOL renders from six orthogonal camera directions. Cartoon representation draws helices as coils and strands as arrows; sticks shows the backbone as bonds; surface shows the solvent-excluded envelope. Rainbow coloring maps sequence position to hue (blue→red, N→C); chain coloring assigns a distinct color per polypeptide.

Sequence. The amino-acid sequence is the protein's primary structure: the linear order of residues from the N-terminus to the C-terminus, written in one-letter code. Everything else here — the 3D coordinates, the secondary structure, the domain annotations — is ultimately a consequence of this string.

Contact-map, Ramachandran, and PAE plots. Three diagnostic plots accompany the record. The Cα contact map visualizes the tertiary structure as a 2D adjacency matrix (8 Å cutoff, sequence-local contacts suppressed). The Ramachandran plot shows the distribution of backbone (φ, ψ) torsions, with points in the α and β basins reflecting secondary structure content. The PAE plot shows AlphaFold's inter-residue confidence as a color matrix.